Protein AF-A0A0C3GGV9-F1 (afdb_monomer)

Secondary structure (DSSP, 8-state):
----HHHHHHHHHHHHHHHHHHHHTT-HHHHHHHHHHHTT--SHHHHHHHHHTS-TTHHHHHHHHHHHHHTS-HHHHHHHHHHH-

Foldseek 3Di:
DDPDPPVVVVVLVVVLVVLLCVLCVPPPVLSVVLCVQCVPPPDPVSNVVSNVPRPSCVVVVVVVVLVVLVPDPPVSSVVVVVVVD

Mean predicted aligned error: 10.03 Å

Solvent-accessible surface area (backbone atoms only — not comparable to full-atom values): 5043 Å² total; per-residue (Å²): 135,86,84,62,80,67,63,59,52,55,54,51,52,51,51,53,52,52,52,38,50,64,64,25,72,84,38,66,70,50,34,50,55,51,52,61,65,36,67,81,48,89,46,72,66,50,35,57,56,45,60,72,70,48,80,76,54,54,64,63,54,49,52,56,47,50,54,57,39,69,72,38,59,70,73,57,26,56,51,50,52,69,74,76,109

Organism: Oidiodendron maius (strain Zn) (NCBI:txid913774)

pLDDT: mean 78.33, std 11.61, range [38.38, 93.94]

Structure (mmCIF, N/CA/C/O backbone):
data_AF-A0A0C3GGV9-F1
#
_entry.id   AF-A0A0C3GGV9-F1
#
loop_
_atom_site.group_PDB
_atom_site.id
_atom_site.type_symbol
_atom_site.label_atom_id
_atom_site.label_alt_id
_atom_site.label_comp_id
_atom_site.label_asym_id
_atom_site.label_entity_id
_atom_site.label_seq_id
_atom_site.pdbx_PDB_ins_code
_atom_site.Cartn_x
_atom_site.Cartn_y
_atom_site.Cartn_z
_atom_site.occupancy
_atom_site.B_iso_or_equiv
_atom_site.auth_seq_id
_atom_site.auth_comp_id
_atom_site.auth_asym_id
_atom_site.auth_atom_id
_atom_site.pdbx_PDB_model_num
ATOM 1 N N . MET A 1 1 ? 18.111 -8.433 -36.929 1.00 38.38 1 MET A N 1
ATOM 2 C CA . MET A 1 1 ? 16.760 -8.907 -36.571 1.00 38.38 1 MET A CA 1
ATOM 3 C C . MET A 1 1 ? 16.457 -8.354 -35.193 1.00 38.38 1 MET A C 1
ATOM 5 O O . MET A 1 1 ? 17.147 -8.727 -34.258 1.00 38.38 1 MET A O 1
ATOM 9 N N . LEU A 1 2 ? 15.551 -7.380 -35.098 1.00 44.84 2 LEU A N 1
ATOM 10 C CA . LEU A 1 2 ? 15.125 -6.782 -33.830 1.00 44.84 2 LEU A CA 1
ATOM 11 C C . LEU A 1 2 ? 14.005 -7.662 -33.270 1.00 44.84 2 LEU A C 1
ATOM 13 O O . LEU A 1 2 ? 12.886 -7.623 -33.773 1.00 44.84 2 LEU A O 1
ATOM 17 N N . SER A 1 3 ? 14.325 -8.513 -32.301 1.00 49.44 3 SER A N 1
ATOM 18 C CA . SER A 1 3 ? 13.330 -9.288 -31.563 1.00 49.44 3 SER A CA 1
ATOM 19 C C . SER A 1 3 ? 12.610 -8.372 -30.565 1.00 49.44 3 SER A C 1
ATOM 21 O O . SER A 1 3 ? 13.167 -8.006 -29.539 1.00 49.44 3 SER A O 1
ATOM 23 N N . GLU A 1 4 ? 11.410 -7.958 -30.971 1.00 45.28 4 GLU A N 1
ATOM 24 C CA . GLU A 1 4 ? 10.219 -7.540 -30.210 1.00 45.28 4 GLU A CA 1
ATOM 25 C C . GLU A 1 4 ? 10.379 -6.880 -28.817 1.00 45.28 4 GLU A C 1
ATOM 27 O O . GLU A 1 4 ? 10.384 -7.582 -27.810 1.00 45.28 4 GLU A O 1
ATOM 32 N N . PRO A 1 5 ? 10.276 -5.538 -28.705 1.00 52.34 5 PRO A N 1
ATOM 33 C CA . PRO A 1 5 ? 10.085 -4.854 -27.414 1.00 52.34 5 PRO A CA 1
ATOM 34 C C . PRO A 1 5 ? 8.685 -5.066 -26.793 1.00 52.34 5 PRO A C 1
ATOM 36 O O . PRO A 1 5 ? 8.406 -4.607 -25.689 1.00 52.34 5 PRO A O 1
ATOM 39 N N . VAL A 1 6 ? 7.771 -5.738 -27.500 1.00 52.09 6 VAL A N 1
ATOM 40 C CA . VAL A 1 6 ? 6.358 -5.867 -27.102 1.00 52.09 6 VAL A CA 1
ATOM 41 C C . VAL A 1 6 ? 6.127 -7.026 -26.124 1.00 52.09 6 VAL A C 1
ATOM 43 O O . VAL A 1 6 ? 5.229 -6.944 -25.287 1.00 52.09 6 VAL A O 1
ATOM 46 N N . GLN A 1 7 ? 6.922 -8.101 -26.199 1.00 54.97 7 GLN A N 1
ATOM 47 C CA . GLN A 1 7 ? 6.775 -9.248 -25.292 1.00 54.97 7 GLN A CA 1
ATOM 48 C C . GLN A 1 7 ? 7.343 -8.978 -23.894 1.00 54.97 7 GLN A C 1
ATOM 50 O O . GLN A 1 7 ? 6.722 -9.389 -22.914 1.00 54.97 7 GLN A O 1
ATOM 55 N N . ASP A 1 8 ? 8.467 -8.262 -23.793 1.00 60.41 8 ASP A N 1
ATOM 56 C CA . ASP A 1 8 ? 9.075 -7.919 -22.499 1.00 60.41 8 ASP A CA 1
ATOM 57 C C . ASP A 1 8 ? 8.188 -6.978 -21.679 1.00 60.41 8 ASP A C 1
ATOM 59 O O . ASP A 1 8 ? 8.025 -7.178 -20.477 1.00 60.41 8 ASP A O 1
ATOM 63 N N . ASN A 1 9 ? 7.506 -6.032 -22.332 1.00 66.81 9 ASN A N 1
ATOM 64 C CA . ASN A 1 9 ? 6.615 -5.099 -21.642 1.00 66.81 9 ASN A CA 1
ATOM 65 C C . ASN A 1 9 ? 5.429 -5.815 -20.964 1.00 66.81 9 ASN A C 1
ATOM 67 O O . ASN A 1 9 ? 5.103 -5.540 -19.814 1.00 66.81 9 ASN A O 1
ATOM 71 N N . LYS A 1 10 ? 4.837 -6.823 -21.624 1.00 79.25 10 LYS A N 1
ATOM 72 C CA . LYS A 1 10 ? 3.740 -7.612 -21.031 1.00 79.25 10 LYS A CA 1
ATOM 73 C C . LYS A 1 10 ? 4.180 -8.451 -19.835 1.00 79.25 10 LYS A C 1
ATOM 75 O O . LYS A 1 10 ? 3.401 -8.648 -18.909 1.00 79.25 10 LYS A O 1
ATOM 80 N N . ARG A 1 11 ? 5.402 -8.991 -19.860 1.00 82.44 11 ARG A N 1
ATOM 81 C CA . ARG A 1 11 ? 5.935 -9.767 -18.729 1.00 82.44 11 ARG A CA 1
ATOM 82 C C . ARG A 1 11 ? 6.158 -8.876 -17.514 1.00 82.44 11 ARG A C 1
ATOM 84 O O . ARG A 1 11 ? 5.797 -9.277 -16.412 1.00 82.44 11 ARG A O 1
ATOM 91 N N . LEU A 1 12 ? 6.691 -7.676 -17.737 1.00 79.88 12 LEU A N 1
ATOM 92 C CA . LEU A 1 12 ? 6.891 -6.682 -16.690 1.00 79.88 12 LEU A CA 1
ATOM 93 C C . LEU A 1 12 ? 5.556 -6.198 -16.108 1.00 79.88 12 LEU A C 1
ATOM 95 O O . LEU A 1 12 ? 5.407 -6.149 -14.893 1.00 79.88 12 LEU A O 1
ATOM 99 N N . GLU A 1 13 ? 4.564 -5.919 -16.956 1.00 83.19 13 GLU A N 1
ATOM 100 C CA . GLU A 1 13 ? 3.211 -5.543 -16.526 1.00 83.19 13 GLU A CA 1
ATOM 101 C C . GLU A 1 13 ? 2.590 -6.603 -15.603 1.00 83.19 13 GLU A C 1
ATOM 103 O O . GLU A 1 13 ? 2.128 -6.277 -14.510 1.00 83.19 13 GLU A O 1
ATOM 108 N N . ILE A 1 14 ? 2.641 -7.880 -16.003 1.00 84.94 14 ILE A N 1
ATOM 109 C CA . ILE A 1 14 ? 2.132 -8.995 -15.192 1.00 84.94 14 ILE A CA 1
ATOM 110 C C . ILE A 1 14 ? 2.883 -9.083 -13.860 1.00 84.94 14 ILE A C 1
ATOM 112 O O . ILE A 1 14 ? 2.248 -9.184 -12.816 1.00 84.94 14 ILE A O 1
ATOM 116 N N . ALA A 1 15 ? 4.216 -8.989 -13.875 1.00 84.69 15 ALA A N 1
ATOM 117 C CA . ALA A 1 15 ? 5.024 -9.055 -12.660 1.00 84.69 15 ALA A CA 1
ATOM 118 C C . ALA A 1 15 ? 4.710 -7.910 -11.680 1.00 84.69 15 ALA A C 1
ATOM 120 O O . ALA A 1 15 ? 4.585 -8.150 -10.480 1.00 84.69 15 ALA A O 1
ATOM 121 N N . ILE A 1 16 ? 4.532 -6.681 -12.183 1.00 82.44 16 ILE A N 1
ATOM 122 C CA . ILE A 1 16 ? 4.147 -5.518 -11.371 1.00 82.44 16 ILE A CA 1
ATOM 123 C C . ILE A 1 16 ? 2.779 -5.750 -10.729 1.00 82.44 16 ILE A C 1
ATOM 125 O O . ILE A 1 16 ? 2.629 -5.541 -9.524 1.00 82.44 16 ILE A O 1
ATOM 129 N N . VAL A 1 17 ? 1.785 -6.188 -11.507 1.00 82.31 17 VAL A N 1
ATOM 130 C CA . VAL A 1 17 ? 0.424 -6.434 -11.010 1.00 82.31 17 VAL A CA 1
ATOM 131 C C . VAL A 1 17 ? 0.411 -7.565 -9.980 1.00 82.31 17 VAL A C 1
ATOM 133 O O . VAL A 1 17 ? -0.142 -7.384 -8.894 1.00 82.31 17 VAL A O 1
ATOM 136 N N . ASP A 1 18 ? 1.058 -8.692 -10.274 1.00 84.06 18 ASP A N 1
ATOM 137 C CA . ASP A 1 18 ? 1.115 -9.852 -9.380 1.00 84.06 18 ASP A CA 1
ATOM 138 C C . ASP A 1 18 ? 1.806 -9.508 -8.055 1.00 84.06 18 ASP A C 1
ATOM 140 O O . ASP A 1 18 ? 1.287 -9.822 -6.981 1.00 84.06 18 ASP A O 1
ATOM 144 N N . GLU A 1 19 ? 2.951 -8.821 -8.104 1.00 81.81 19 GLU A N 1
ATOM 145 C CA . GLU A 1 19 ? 3.695 -8.441 -6.901 1.00 81.81 19 GLU A CA 1
ATOM 146 C C . GLU A 1 19 ? 2.951 -7.362 -6.097 1.00 81.81 19 GLU A C 1
ATOM 148 O O . GLU A 1 19 ? 2.935 -7.416 -4.866 1.00 81.81 19 GLU A O 1
ATOM 153 N N . THR A 1 20 ? 2.257 -6.435 -6.769 1.00 79.12 20 THR A N 1
ATOM 154 C CA . THR A 1 20 ? 1.362 -5.458 -6.126 1.00 79.12 20 THR A CA 1
ATOM 155 C C . THR A 1 20 ? 0.229 -6.168 -5.387 1.00 79.12 20 THR A C 1
ATOM 157 O O . THR A 1 20 ? 0.042 -5.950 -4.194 1.00 79.12 20 THR A O 1
ATOM 160 N N . ILE A 1 21 ? -0.492 -7.086 -6.039 1.00 79.69 21 ILE A N 1
ATOM 161 C CA . ILE A 1 21 ? -1.596 -7.837 -5.416 1.00 79.69 21 ILE A CA 1
ATOM 162 C C . ILE A 1 21 ? -1.091 -8.681 -4.239 1.00 79.69 21 ILE A C 1
ATOM 164 O O . ILE A 1 21 ? -1.689 -8.667 -3.158 1.00 79.69 21 ILE A O 1
ATOM 168 N N . LYS A 1 22 ? 0.030 -9.386 -4.425 1.00 80.88 22 LYS A N 1
ATOM 169 C CA . LYS A 1 22 ? 0.667 -10.209 -3.389 1.00 80.88 22 LYS A CA 1
ATOM 170 C C . LYS A 1 22 ? 1.050 -9.381 -2.164 1.00 80.88 22 LYS A C 1
ATOM 172 O O . LYS A 1 22 ? 0.756 -9.787 -1.039 1.00 80.88 22 LYS A O 1
ATOM 177 N N . ASN A 1 23 ? 1.661 -8.216 -2.368 1.00 74.56 23 ASN A N 1
ATOM 178 C CA . ASN A 1 23 ? 2.061 -7.334 -1.274 1.00 74.56 23 ASN A CA 1
ATOM 179 C C . ASN A 1 23 ? 0.873 -6.595 -0.648 1.00 74.56 23 ASN A C 1
ATOM 181 O O . ASN A 1 23 ? 0.906 -6.296 0.546 1.00 74.56 23 ASN A O 1
ATOM 185 N N . ALA A 1 24 ? -0.192 -6.356 -1.414 1.00 73.94 24 ALA A N 1
ATOM 186 C CA . ALA A 1 24 ? -1.397 -5.695 -0.940 1.00 73.94 24 ALA A CA 1
ATOM 187 C C . ALA A 1 24 ? -2.238 -6.552 0.020 1.00 73.94 24 ALA A C 1
ATOM 189 O O . ALA A 1 24 ? -3.065 -5.990 0.735 1.00 73.94 24 ALA A O 1
ATOM 190 N N . LYS A 1 25 ? -2.056 -7.885 0.062 1.00 76.44 25 LYS A N 1
ATOM 191 C CA . LYS A 1 25 ? -2.875 -8.811 0.878 1.00 76.44 25 LYS A CA 1
ATOM 192 C C . LYS A 1 25 ? -4.382 -8.506 0.765 1.00 76.44 25 LYS A C 1
ATOM 194 O O . LYS A 1 25 ? -5.069 -8.397 1.775 1.00 76.44 25 LYS A O 1
ATOM 199 N N . GLU A 1 26 ? -4.867 -8.304 -0.463 1.00 69.19 26 GLU A N 1
ATOM 200 C CA . GLU A 1 26 ? -6.268 -7.958 -0.791 1.00 69.19 26 GLU A CA 1
ATOM 201 C C . GLU A 1 26 ? -6.730 -6.536 -0.385 1.00 69.19 26 GLU A C 1
ATOM 203 O O . GLU A 1 26 ? -7.888 -6.173 -0.593 1.00 69.19 26 GLU A O 1
ATOM 208 N N . MET A 1 27 ? -5.844 -5.675 0.129 1.00 71.25 27 MET A N 1
ATOM 209 C CA . MET A 1 27 ? -6.174 -4.284 0.461 1.00 71.25 27 MET A CA 1
ATOM 210 C C . MET A 1 27 ? -6.043 -3.358 -0.758 1.00 71.25 27 MET A C 1
ATOM 212 O O . MET A 1 27 ? -4.940 -2.958 -1.133 1.00 71.25 27 MET A O 1
ATOM 216 N N . LEU A 1 28 ? -7.178 -2.927 -1.318 1.00 71.88 28 LEU A N 1
ATOM 217 C CA . LEU A 1 28 ? -7.239 -1.996 -2.461 1.00 71.88 28 LEU A CA 1
ATOM 218 C C . LEU A 1 28 ? -6.424 -0.706 -2.249 1.00 71.88 28 LEU A C 1
ATOM 220 O O . LEU A 1 28 ? -5.727 -0.271 -3.159 1.00 71.88 28 LEU A O 1
ATOM 224 N N . LEU A 1 29 ? -6.449 -0.131 -1.0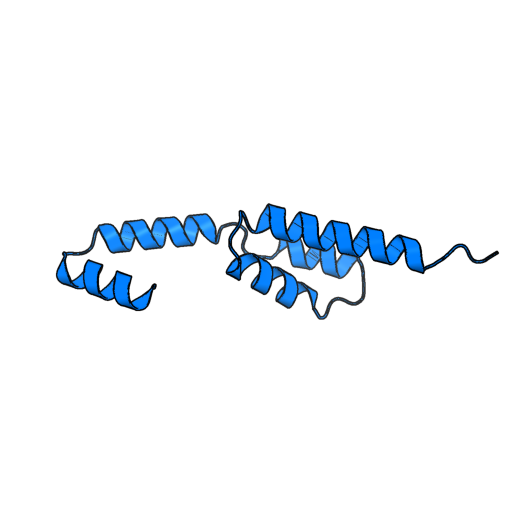40 1.00 73.94 29 LEU A N 1
ATOM 225 C CA . LEU A 1 29 ? -5.693 1.087 -0.716 1.00 73.94 29 LEU A CA 1
ATOM 226 C C . LEU A 1 29 ? -4.173 0.888 -0.824 1.00 73.94 29 LEU A C 1
ATOM 228 O O . LEU A 1 29 ? -3.468 1.785 -1.279 1.00 73.94 29 LEU A O 1
ATOM 232 N N . LEU A 1 30 ? -3.660 -0.275 -0.413 1.00 76.88 30 LEU A N 1
ATOM 233 C CA . LEU A 1 30 ? -2.226 -0.560 -0.467 1.00 76.88 30 LEU A CA 1
ATOM 234 C C . LEU A 1 30 ? -1.759 -0.731 -1.917 1.00 76.88 30 LEU A C 1
ATOM 236 O O . LEU A 1 30 ? -0.719 -0.191 -2.280 1.00 76.88 30 LEU A O 1
ATOM 240 N N . ALA A 1 31 ? -2.569 -1.383 -2.753 1.00 77.88 31 ALA A N 1
ATOM 241 C CA . ALA A 1 31 ? -2.301 -1.491 -4.184 1.00 77.88 31 ALA A CA 1
ATOM 242 C C . ALA A 1 31 ? -2.272 -0.114 -4.871 1.00 77.88 31 ALA A C 1
ATOM 244 O O . ALA A 1 31 ? -1.371 0.156 -5.660 1.00 77.88 31 ALA A O 1
ATOM 245 N N . THR A 1 32 ? -3.201 0.791 -4.536 1.00 81.56 32 THR A N 1
ATOM 246 C CA . THR A 1 32 ? -3.176 2.173 -5.051 1.00 81.56 32 THR A CA 1
ATOM 247 C C . THR A 1 32 ? -1.893 2.899 -4.650 1.00 81.56 32 THR A C 1
ATOM 249 O O . THR A 1 32 ? -1.217 3.446 -5.513 1.00 81.56 32 THR A O 1
ATOM 252 N N . LEU A 1 33 ? -1.497 2.832 -3.374 1.00 80.62 33 LEU A N 1
ATOM 253 C CA . LEU A 1 33 ? -0.253 3.451 -2.898 1.00 80.62 33 LEU A CA 1
ATOM 254 C C . LEU A 1 33 ? 0.996 2.880 -3.590 1.00 80.62 33 LEU A C 1
ATOM 256 O O . LEU A 1 33 ? 1.949 3.612 -3.842 1.00 80.62 33 LEU A O 1
ATOM 260 N N . GLN A 1 34 ? 1.000 1.581 -3.897 1.00 81.62 34 GLN A N 1
ATOM 261 C CA . GLN A 1 34 ? 2.085 0.917 -4.624 1.00 81.62 34 GLN A CA 1
ATOM 262 C C . GLN A 1 34 ? 2.186 1.394 -6.069 1.00 81.62 34 GLN A C 1
ATOM 264 O O . GLN A 1 34 ? 3.282 1.713 -6.526 1.00 81.62 34 GLN A O 1
ATOM 269 N N . LEU A 1 35 ? 1.050 1.473 -6.765 1.00 84.38 35 LEU A N 1
ATOM 270 C CA . LEU A 1 35 ? 0.982 1.959 -8.141 1.00 84.38 35 LEU A CA 1
ATOM 271 C C . LEU A 1 35 ? 1.381 3.435 -8.230 1.00 84.38 35 LEU A C 1
ATOM 273 O O . LEU A 1 35 ? 2.188 3.793 -9.085 1.00 84.38 35 LEU A O 1
ATOM 277 N N . ASP A 1 36 ? 0.898 4.268 -7.307 1.00 86.19 36 ASP A N 1
ATOM 278 C CA . ASP A 1 36 ? 1.273 5.683 -7.230 1.00 86.19 36 ASP A CA 1
ATOM 279 C C . ASP A 1 36 ? 2.778 5.853 -6.978 1.00 86.19 36 ASP A C 1
ATOM 281 O O . ASP A 1 36 ? 3.422 6.700 -7.597 1.00 86.19 36 ASP A O 1
ATOM 285 N N . ALA A 1 37 ? 3.374 5.021 -6.114 1.00 83.56 37 ALA A N 1
ATOM 286 C CA . ALA A 1 37 ? 4.804 5.087 -5.825 1.00 83.56 37 ALA A CA 1
ATOM 287 C C . ALA A 1 37 ? 5.658 4.855 -7.085 1.00 83.56 37 ALA A C 1
ATOM 289 O O . ALA A 1 37 ? 6.653 5.558 -7.296 1.00 83.56 37 ALA A O 1
ATOM 290 N N . ILE A 1 38 ? 5.269 3.906 -7.941 1.00 87.62 38 ILE A N 1
ATOM 291 C CA . ILE A 1 38 ? 6.020 3.546 -9.153 1.00 87.62 38 ILE A CA 1
ATOM 292 C C . ILE A 1 38 ? 5.601 4.326 -10.406 1.00 87.62 38 ILE A C 1
ATOM 294 O O . ILE A 1 38 ? 6.249 4.179 -11.438 1.00 87.62 38 ILE A O 1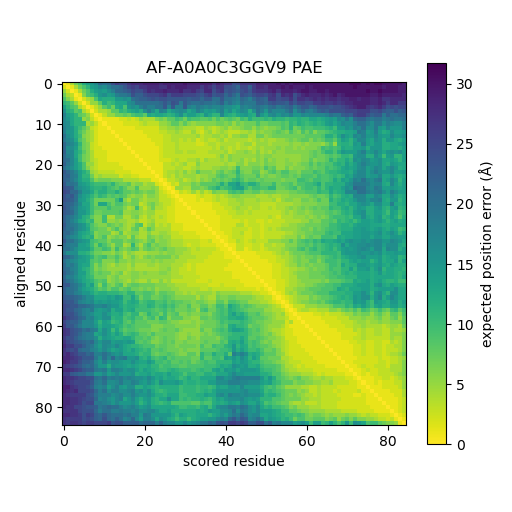
ATOM 298 N N . ALA A 1 39 ? 4.567 5.170 -10.335 1.00 87.38 39 ALA A N 1
ATOM 299 C CA . ALA A 1 39 ? 4.000 5.863 -11.496 1.00 87.38 39 ALA A CA 1
ATOM 300 C C . ALA A 1 39 ? 5.008 6.758 -12.246 1.00 87.38 39 ALA A C 1
ATOM 302 O O . ALA A 1 39 ? 4.892 6.953 -13.453 1.00 87.38 39 ALA A O 1
ATOM 303 N N . GLU A 1 40 ? 6.008 7.287 -11.539 1.00 86.06 40 GLU A N 1
ATOM 304 C CA . GLU A 1 40 ? 7.066 8.136 -12.109 1.00 86.06 40 GLU A CA 1
ATOM 305 C C . GLU A 1 40 ? 8.343 7.363 -12.489 1.00 86.06 40 GLU A C 1
ATOM 307 O O . GLU A 1 40 ? 9.320 7.964 -12.936 1.00 86.06 40 GLU A O 1
ATOM 312 N N . SER A 1 41 ? 8.382 6.046 -12.272 1.00 89.75 41 SER A N 1
ATOM 313 C CA . SER A 1 41 ? 9.561 5.234 -12.582 1.00 89.75 41 SER A CA 1
ATOM 314 C C . SER A 1 41 ? 9.739 5.093 -14.097 1.00 89.75 41 SER A C 1
ATOM 316 O O . SER A 1 41 ? 8.802 4.780 -14.827 1.00 89.75 41 SER A O 1
ATOM 318 N N . CYS A 1 42 ? 10.961 5.313 -14.574 1.00 87.31 42 CYS A N 1
ATOM 319 C CA . CYS A 1 42 ? 11.334 5.256 -15.988 1.00 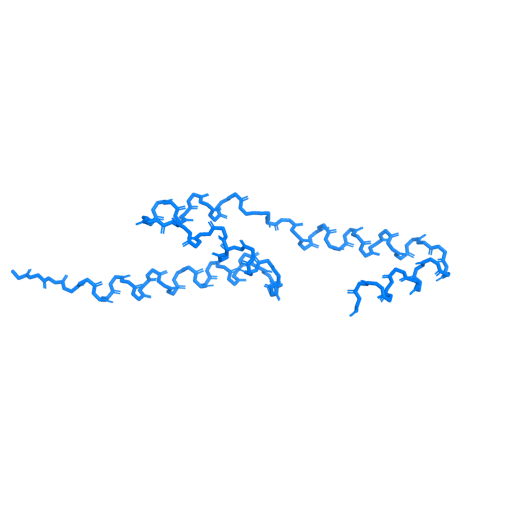87.31 42 CYS A CA 1
ATOM 320 C C . CYS A 1 42 ? 12.126 3.987 -16.341 1.00 87.31 42 CYS A C 1
ATOM 322 O O . CYS A 1 42 ? 12.360 3.714 -17.519 1.00 87.31 42 CYS A O 1
ATOM 324 N N . THR A 1 43 ? 12.552 3.214 -15.339 1.00 86.81 43 THR A N 1
ATOM 325 C CA . THR A 1 43 ? 13.319 1.974 -15.509 1.00 86.81 43 THR A CA 1
ATOM 326 C C . THR A 1 43 ? 12.804 0.857 -14.602 1.00 86.81 43 THR A C 1
ATOM 328 O O . THR A 1 43 ? 12.213 1.109 -13.553 1.00 86.81 43 THR A O 1
ATOM 331 N N . GLU A 1 44 ? 13.067 -0.392 -14.985 1.00 83.75 44 GLU A N 1
ATOM 332 C CA . GLU A 1 44 ? 12.718 -1.583 -14.196 1.00 83.75 44 GLU A CA 1
ATOM 333 C C . GLU A 1 44 ? 13.356 -1.555 -12.799 1.00 83.75 44 GLU A C 1
ATOM 335 O O . GLU A 1 44 ? 12.681 -1.783 -11.800 1.00 83.75 44 GLU A O 1
ATOM 340 N N . TRP A 1 45 ? 14.627 -1.158 -12.710 1.00 87.44 45 TRP A N 1
ATOM 341 C CA . TRP A 1 45 ? 15.326 -1.017 -11.432 1.00 87.44 45 TRP A CA 1
ATOM 342 C C . TRP A 1 45 ? 14.654 0.008 -10.500 1.00 87.44 45 TRP A C 1
ATOM 344 O O . TRP A 1 45 ? 14.514 -0.243 -9.304 1.00 87.44 45 TRP A O 1
ATOM 354 N N . GLU A 1 46 ? 14.184 1.143 -11.030 1.00 85.19 46 GLU A N 1
ATOM 355 C CA . GLU A 1 46 ? 13.453 2.141 -10.233 1.00 85.19 46 GLU A CA 1
ATOM 356 C C . GLU A 1 46 ? 12.109 1.607 -9.730 1.00 85.19 46 GLU A C 1
ATOM 358 O O . GLU A 1 46 ? 11.695 1.937 -8.619 1.00 85.19 46 GLU A O 1
ATOM 363 N N . VAL A 1 47 ? 11.415 0.788 -10.526 1.00 85.38 47 VAL A N 1
ATOM 364 C CA . VAL A 1 47 ? 10.187 0.108 -10.090 1.00 85.38 47 VAL A CA 1
ATOM 365 C C . VAL A 1 47 ? 10.497 -0.832 -8.924 1.00 85.38 47 VAL A C 1
ATOM 367 O O . VAL A 1 47 ? 9.857 -0.733 -7.876 1.00 85.38 47 VAL A O 1
ATOM 370 N N . GLU A 1 48 ? 11.506 -1.693 -9.066 1.00 83.44 48 GLU A N 1
ATOM 371 C CA . GLU A 1 48 ? 11.900 -2.651 -8.0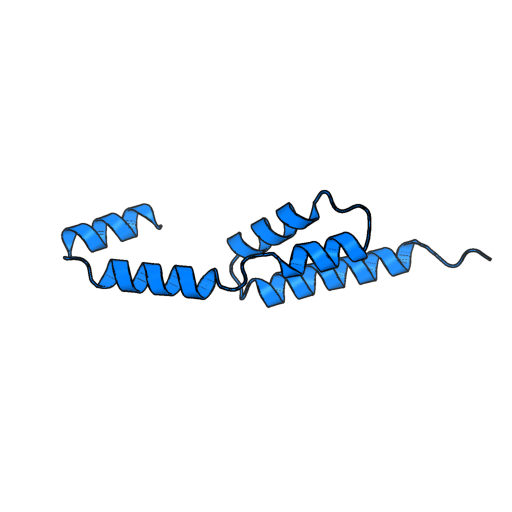28 1.00 83.44 48 GLU A CA 1
ATOM 372 C C . GLU A 1 48 ? 12.315 -1.970 -6.718 1.00 83.44 48 GLU A C 1
ATOM 374 O O . GLU A 1 48 ? 11.877 -2.378 -5.640 1.00 83.44 48 GLU A O 1
ATOM 379 N N . GLU A 1 49 ? 13.144 -0.927 -6.786 1.00 85.31 49 GLU A N 1
ATOM 380 C CA . GLU A 1 49 ? 13.587 -0.194 -5.598 1.00 85.31 49 GLU A CA 1
ATOM 381 C C . GLU A 1 49 ? 12.423 0.506 -4.896 1.00 85.31 49 GLU A C 1
ATOM 383 O O . GLU A 1 49 ? 12.286 0.414 -3.675 1.00 85.31 49 GLU A O 1
ATOM 388 N N . LYS A 1 50 ? 11.530 1.159 -5.646 1.00 83.81 50 LYS A N 1
ATOM 389 C CA . LYS A 1 50 ? 10.382 1.838 -5.040 1.00 83.81 50 LYS A CA 1
ATOM 390 C C . LYS A 1 50 ? 9.402 0.861 -4.394 1.00 83.81 50 LYS A C 1
ATOM 392 O O . LYS A 1 50 ? 8.925 1.149 -3.296 1.00 83.81 50 LYS A O 1
ATOM 397 N N . LEU A 1 51 ? 9.158 -0.306 -4.996 1.00 78.75 51 LEU A N 1
ATOM 398 C CA . LEU A 1 51 ? 8.299 -1.342 -4.407 1.00 78.75 51 LEU A CA 1
ATOM 399 C C . LEU A 1 51 ? 8.820 -1.848 -3.051 1.00 78.75 51 LEU A C 1
ATOM 401 O O . LEU A 1 51 ? 8.012 -2.140 -2.169 1.00 78.75 51 LEU A O 1
ATOM 405 N N . LYS A 1 52 ? 10.144 -1.884 -2.827 1.00 78.38 52 LYS A N 1
ATOM 406 C CA . LYS A 1 52 ? 10.743 -2.274 -1.530 1.00 78.38 52 LYS A CA 1
ATOM 407 C C . LYS A 1 52 ? 10.460 -1.282 -0.403 1.00 78.38 52 LYS A C 1
ATOM 409 O O . LYS A 1 52 ? 10.483 -1.663 0.766 1.00 78.38 52 LYS A O 1
ATOM 414 N N . HIS A 1 53 ? 10.234 -0.015 -0.738 1.00 75.00 53 HIS A N 1
ATOM 415 C CA . HIS A 1 53 ? 10.032 1.059 0.236 1.00 75.00 53 HIS A CA 1
ATOM 416 C C . HIS A 1 53 ? 8.560 1.344 0.539 1.00 75.00 53 HIS A C 1
ATOM 418 O O . HIS A 1 53 ? 8.260 2.167 1.407 1.00 75.00 53 HIS A O 1
ATOM 424 N N . VAL A 1 54 ? 7.636 0.648 -0.126 1.00 73.25 54 VAL A N 1
ATOM 425 C CA . VAL A 1 54 ? 6.214 0.742 0.194 1.00 73.25 54 VAL A CA 1
ATOM 426 C C . VAL A 1 54 ? 5.956 0.114 1.573 1.00 73.25 54 VAL A C 1
ATOM 428 O O . VAL A 1 54 ? 6.447 -0.983 1.854 1.00 73.25 54 VAL A O 1
ATOM 431 N N . PRO A 1 55 ? 5.152 0.760 2.439 1.00 69.12 55 PRO A N 1
ATOM 432 C CA . PRO A 1 55 ? 4.745 0.195 3.721 1.00 69.12 55 PRO A CA 1
ATOM 433 C C . PRO A 1 55 ? 4.068 -1.179 3.571 1.00 69.12 55 PRO A C 1
ATOM 435 O O . PRO A 1 55 ? 2.905 -1.282 3.193 1.00 69.12 55 PRO A O 1
ATOM 438 N N . SER A 1 56 ? 4.773 -2.252 3.929 1.00 70.50 56 SER A N 1
ATOM 439 C CA . SER A 1 56 ? 4.250 -3.629 3.904 1.00 70.50 56 SER A CA 1
ATOM 440 C C . SER A 1 56 ? 3.403 -3.988 5.133 1.00 70.50 56 SER A C 1
ATOM 442 O O . SER A 1 56 ? 2.703 -5.000 5.154 1.00 70.50 56 SER A O 1
ATOM 444 N N . ASN A 1 57 ? 3.438 -3.145 6.165 1.00 72.56 57 ASN A N 1
ATOM 445 C CA . ASN A 1 57 ? 2.772 -3.359 7.449 1.00 72.56 57 ASN A CA 1
ATOM 446 C C . ASN A 1 57 ? 1.433 -2.610 7.567 1.00 72.56 57 ASN A C 1
ATOM 448 O O . ASN A 1 57 ? 0.937 -2.406 8.680 1.00 72.56 57 ASN A O 1
ATOM 452 N N . LEU A 1 58 ? 0.845 -2.171 6.446 1.00 71.75 58 LEU A N 1
ATOM 453 C CA . LEU A 1 58 ? -0.415 -1.422 6.449 1.00 71.75 58 LEU A CA 1
ATOM 454 C C . LEU A 1 58 ? -1.542 -2.246 7.088 1.00 71.75 58 LEU A C 1
ATOM 456 O O . LEU A 1 58 ? -2.272 -1.729 7.928 1.00 71.75 58 LEU A O 1
ATOM 460 N N . TYR A 1 59 ? -1.608 -3.545 6.779 1.00 72.94 59 TYR A N 1
ATOM 461 C CA . TYR A 1 59 ? -2.559 -4.480 7.385 1.00 72.94 59 TYR A CA 1
ATOM 462 C C . TYR A 1 59 ? -2.394 -4.577 8.907 1.00 72.94 59 TYR A C 1
ATOM 464 O O . TYR A 1 59 ? -3.356 -4.437 9.653 1.00 72.94 59 TYR A O 1
ATOM 472 N N . GLU A 1 60 ? -1.167 -4.763 9.395 1.00 80.69 60 GLU A N 1
ATOM 473 C CA . GLU A 1 60 ? -0.876 -4.854 10.834 1.00 80.69 60 GLU A CA 1
ATOM 474 C C . GLU A 1 60 ? -1.136 -3.528 11.554 1.00 80.69 60 GLU A C 1
ATOM 476 O O . GLU A 1 60 ? -1.519 -3.499 12.723 1.0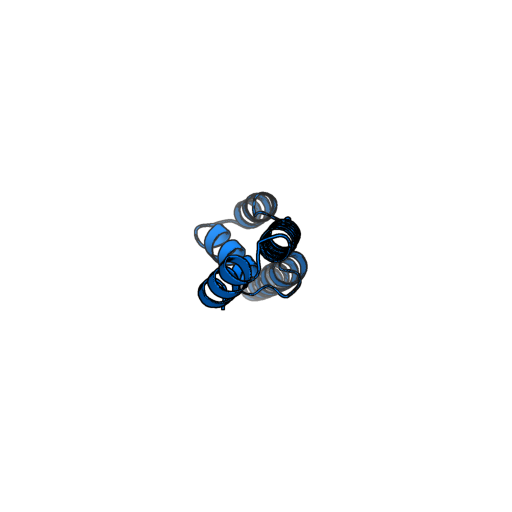0 80.69 60 GLU A O 1
ATOM 481 N N . SER A 1 61 ? -0.908 -2.412 10.867 1.00 79.81 61 SER A N 1
ATOM 482 C CA . SER A 1 61 ? -1.208 -1.075 11.374 1.00 79.81 61 SER A CA 1
ATOM 483 C C . SER A 1 61 ? -2.716 -0.825 11.412 1.00 79.81 61 SER A C 1
ATOM 485 O O . SER A 1 61 ? -3.210 -0.251 12.382 1.00 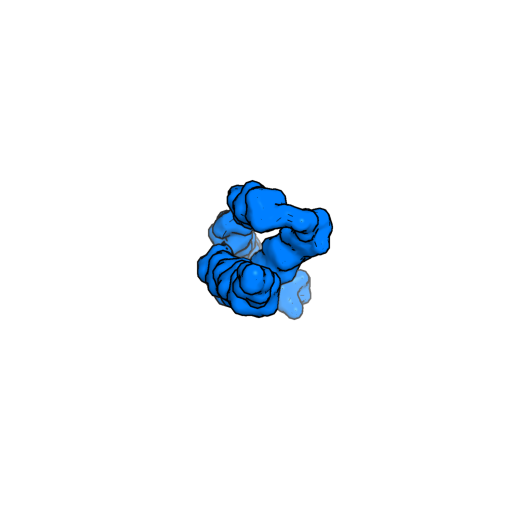79.81 61 SER A O 1
ATOM 487 N N . TYR A 1 62 ? -3.458 -1.310 10.416 1.00 79.31 62 TYR A N 1
ATOM 488 C CA . TYR A 1 62 ? -4.916 -1.276 10.374 1.00 79.31 62 TYR A CA 1
ATOM 489 C C . TYR A 1 62 ? -5.525 -2.156 11.471 1.00 79.31 62 TYR A C 1
ATOM 491 O O . TYR A 1 62 ? -6.296 -1.656 12.285 1.00 79.31 62 TYR A O 1
ATOM 499 N N . ALA A 1 63 ? -5.091 -3.413 11.594 1.00 82.38 63 ALA A N 1
ATOM 500 C CA . ALA A 1 63 ? -5.530 -4.336 12.641 1.00 82.38 63 ALA A CA 1
ATOM 501 C C . ALA A 1 63 ? -5.277 -3.772 14.050 1.00 82.38 63 ALA A C 1
ATOM 503 O O . ALA A 1 63 ? -6.196 -3.702 14.861 1.00 82.38 63 ALA A O 1
ATOM 504 N N . ARG A 1 64 ? -4.073 -3.244 14.319 1.00 85.88 64 ARG A N 1
ATOM 505 C CA . ARG A 1 64 ? -3.775 -2.557 15.592 1.00 85.88 64 ARG A CA 1
ATOM 506 C C . ARG A 1 64 ? -4.602 -1.292 15.803 1.00 85.88 64 ARG A C 1
ATOM 508 O O . ARG A 1 64 ? -4.783 -0.845 16.932 1.00 85.88 64 ARG A O 1
ATOM 515 N N . THR A 1 65 ? -5.048 -0.637 14.736 1.00 85.12 65 THR A N 1
ATOM 516 C CA . THR A 1 65 ? -5.955 0.513 14.843 1.00 85.12 65 THR A CA 1
ATOM 517 C C . THR A 1 65 ? -7.353 0.058 15.236 1.00 85.12 65 THR A C 1
ATOM 519 O O . THR A 1 65 ? -7.914 0.643 16.156 1.00 85.12 65 THR A O 1
ATOM 522 N N . LEU A 1 66 ? -7.865 -1.017 14.633 1.00 85.44 66 LEU A N 1
ATOM 523 C CA . LEU A 1 66 ? -9.140 -1.618 15.025 1.00 85.44 66 LEU A CA 1
ATOM 524 C C . LEU A 1 66 ? -9.119 -2.115 16.474 1.00 85.44 66 LEU A C 1
ATOM 526 O O . LEU A 1 66 ? -10.009 -1.757 17.236 1.00 85.44 66 LEU A O 1
ATOM 530 N N . GLU A 1 67 ? -8.065 -2.814 16.908 1.00 90.50 67 GLU A N 1
ATOM 531 C CA . GLU A 1 67 ? -7.923 -3.224 18.315 1.00 90.50 67 GLU A CA 1
ATOM 532 C C . GLU A 1 67 ? -7.981 -2.028 19.275 1.00 90.50 67 GLU A C 1
ATOM 534 O O . GLU A 1 67 ? -8.650 -2.077 20.307 1.00 90.50 67 GLU A O 1
ATOM 539 N N . ARG A 1 68 ? -7.311 -0.920 18.934 1.00 88.81 68 ARG A N 1
ATOM 540 C CA . ARG A 1 68 ? -7.346 0.308 19.743 1.00 88.81 68 ARG A CA 1
ATOM 541 C C . ARG A 1 68 ? -8.730 0.950 19.772 1.00 88.81 68 ARG A C 1
ATOM 543 O O . ARG A 1 68 ? -9.089 1.527 20.798 1.00 88.81 68 ARG A O 1
ATOM 550 N N . VAL A 1 69 ? -9.477 0.875 18.670 1.00 88.19 69 VAL A N 1
ATOM 551 C CA . 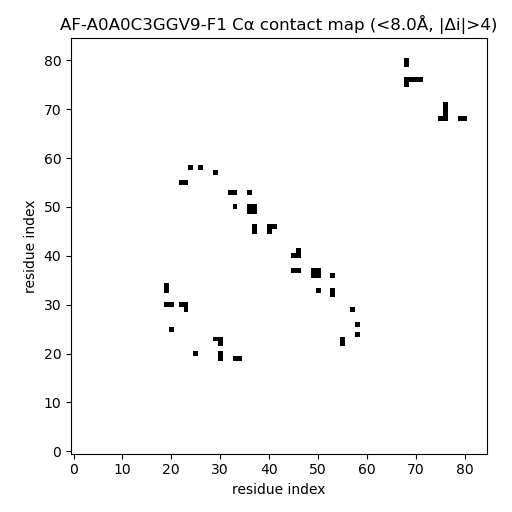VAL A 1 69 ? -10.874 1.327 18.583 1.00 88.19 69 VAL A CA 1
ATOM 552 C C . VAL A 1 69 ? -11.777 0.447 19.445 1.00 88.19 69 VAL A C 1
ATOM 554 O O . VAL A 1 69 ? -12.607 0.971 20.184 1.00 88.19 69 VAL A O 1
ATOM 557 N N . ASP A 1 70 ? -11.576 -0.869 19.422 1.00 89.19 70 ASP A N 1
ATOM 558 C CA . ASP A 1 70 ? -12.371 -1.823 20.197 1.00 89.19 70 ASP A CA 1
ATOM 559 C C . ASP A 1 70 ? -12.161 -1.718 2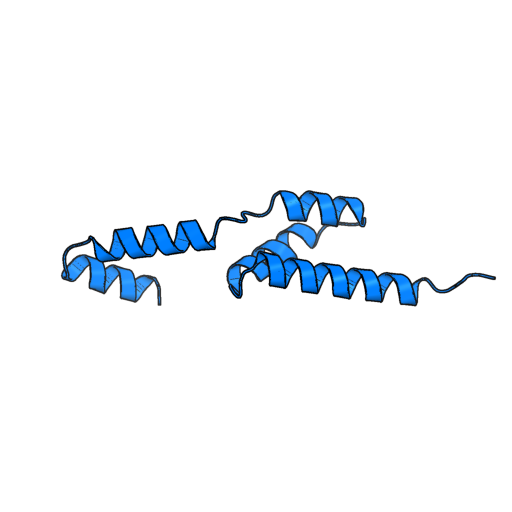1.706 1.00 89.19 70 ASP A C 1
ATOM 561 O O . ASP A 1 70 ? -13.071 -2.024 22.476 1.00 89.19 70 ASP A O 1
ATOM 565 N N . GLN A 1 71 ? -10.993 -1.233 22.127 1.00 93.31 71 GLN A N 1
ATOM 566 C CA . GLN A 1 71 ? -10.678 -0.936 23.524 1.00 93.31 71 GLN A CA 1
ATOM 567 C C . GLN A 1 71 ? -11.311 0.372 24.033 1.00 93.31 71 GLN A C 1
ATOM 569 O O . GLN A 1 71 ? -11.237 0.657 25.229 1.00 93.31 71 GLN A O 1
ATOM 574 N N . GLN A 1 72 ? -11.919 1.186 23.161 1.00 91.25 72 GLN A N 1
ATOM 575 C CA . GLN A 1 72 ? -12.582 2.423 23.577 1.00 91.25 72 GLN A CA 1
ATOM 576 C C . GLN A 1 72 ? -13.952 2.150 24.227 1.00 91.25 72 GLN A C 1
ATOM 578 O O . GLN A 1 72 ? -14.626 1.181 23.871 1.00 91.25 72 GLN A O 1
ATOM 583 N N . PRO A 1 73 ? -14.434 3.040 25.117 1.00 93.94 73 PRO A N 1
ATOM 584 C CA . PRO A 1 73 ? -15.810 2.995 25.606 1.00 93.94 73 PRO A CA 1
ATOM 585 C C . PRO A 1 73 ? -16.829 3.058 24.459 1.00 93.94 73 PRO A C 1
ATOM 587 O O . PRO A 1 73 ? -16.582 3.715 23.446 1.00 93.94 73 PRO A O 1
ATOM 590 N N . ASP A 1 74 ? -18.001 2.447 24.649 1.00 91.06 74 ASP A N 1
ATOM 591 C CA . ASP A 1 74 ? -19.003 2.212 23.593 1.00 91.06 74 ASP A CA 1
ATOM 592 C C . ASP A 1 74 ? -19.312 3.431 22.719 1.00 91.06 74 ASP A C 1
ATOM 594 O O . ASP A 1 74 ? -19.340 3.326 21.492 1.00 91.06 74 ASP A O 1
ATOM 598 N N . ASN A 1 75 ? -19.477 4.606 23.330 1.00 89.50 75 ASN A N 1
ATOM 599 C CA . ASN A 1 75 ? -19.778 5.840 22.604 1.00 89.50 75 ASN A CA 1
ATOM 600 C C . ASN A 1 75 ? -18.641 6.259 21.655 1.00 89.50 75 ASN A C 1
ATOM 602 O O . ASN A 1 75 ? -18.899 6.703 20.537 1.00 89.50 75 ASN A O 1
ATOM 606 N N . PHE A 1 76 ? -17.386 6.094 22.080 1.00 86.94 76 PHE A N 1
ATOM 607 C CA . PHE A 1 76 ? -16.205 6.443 21.288 1.00 86.94 76 PHE A CA 1
ATOM 608 C C . PHE A 1 76 ? -15.902 5.388 20.228 1.00 86.94 76 PHE A C 1
ATOM 610 O O . PHE A 1 76 ? -15.584 5.741 19.095 1.00 86.94 76 PHE A O 1
ATOM 617 N N . ARG A 1 77 ? -16.078 4.106 20.560 1.00 89.56 77 ARG A N 1
ATOM 618 C CA . ARG A 1 77 ? -15.964 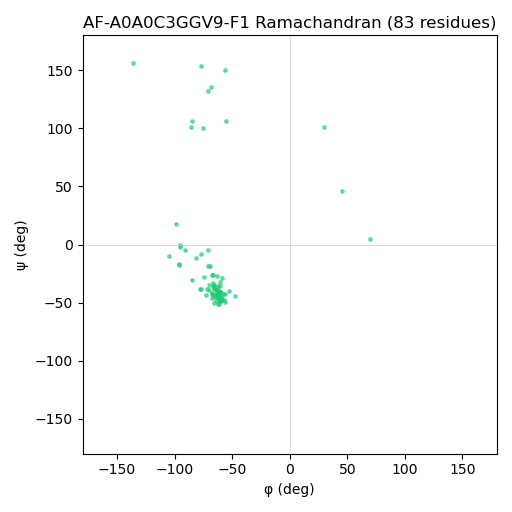2.998 19.608 1.00 89.56 77 ARG A CA 1
ATOM 619 C C . ARG A 1 77 ? -16.974 3.131 18.468 1.00 89.56 77 ARG A C 1
ATOM 621 O O . ARG A 1 77 ? -16.607 3.061 17.300 1.00 89.56 77 ARG A O 1
ATOM 628 N N . MET A 1 78 ? -18.239 3.397 18.796 1.00 86.75 78 MET A N 1
ATOM 629 C CA . MET A 1 78 ? -19.303 3.581 17.805 1.00 86.75 78 MET A CA 1
ATOM 630 C C . MET A 1 78 ? -19.058 4.808 16.914 1.00 86.75 78 MET A C 1
ATOM 632 O O . MET A 1 78 ? -19.318 4.754 15.713 1.00 86.75 78 MET A O 1
ATOM 636 N N . LEU A 1 79 ? -18.540 5.906 17.476 1.00 87.38 79 LEU A N 1
ATOM 637 C CA . LEU A 1 79 ? -18.154 7.084 16.697 1.00 87.38 79 LEU A CA 1
ATOM 638 C C . LEU A 1 79 ? -16.969 6.784 15.765 1.00 87.38 79 LEU A C 1
ATOM 640 O O . LEU A 1 79 ? -17.009 7.162 14.598 1.00 87.38 79 LEU A O 1
ATOM 644 N N . ALA A 1 80 ? -15.947 6.080 16.254 1.00 82.12 80 ALA A N 1
ATOM 645 C CA . ALA A 1 80 ? -14.778 5.702 15.466 1.00 82.12 80 ALA A CA 1
ATOM 646 C C . ALA A 1 80 ? -15.147 4.795 14.282 1.00 82.12 80 ALA A C 1
ATOM 648 O O . ALA A 1 80 ? -14.712 5.055 13.164 1.00 82.12 80 ALA A O 1
ATOM 649 N N . TYR A 1 81 ? -16.017 3.800 14.486 1.00 80.69 81 TYR A N 1
ATOM 650 C CA . TYR A 1 81 ? -16.497 2.950 13.392 1.00 80.69 81 TYR A CA 1
ATOM 651 C C . TYR A 1 81 ? -17.270 3.724 12.318 1.00 80.69 81 TYR A C 1
ATOM 653 O O . TYR A 1 81 ? -17.108 3.433 11.139 1.00 80.69 81 TYR A O 1
ATOM 661 N N . ARG A 1 82 ? -18.052 4.746 12.694 1.00 81.44 82 ARG A N 1
ATOM 662 C CA . ARG A 1 82 ? -18.756 5.621 11.733 1.00 81.44 82 ARG A CA 1
ATOM 663 C C . ARG A 1 82 ? -17.836 6.528 10.916 1.00 81.44 82 ARG A C 1
ATOM 665 O O . ARG A 1 82 ? -18.294 7.097 9.938 1.00 81.44 82 ARG A O 1
ATOM 672 N N . MET A 1 83 ? -16.600 6.744 11.362 1.00 74.25 83 MET A N 1
ATOM 673 C CA . MET A 1 83 ? -15.612 7.549 10.636 1.00 74.25 83 MET A CA 1
ATOM 674 C C . MET A 1 83 ? -14.676 6.691 9.776 1.00 74.25 83 MET A C 1
ATOM 676 O O . MET A 1 83 ? -13.997 7.230 8.908 1.00 74.25 83 MET A O 1
ATOM 680 N N . LEU A 1 84 ? -14.605 5.383 10.044 1.00 66.88 84 LEU A N 1
ATOM 681 C CA . LEU A 1 84 ? -13.752 4.425 9.333 1.00 66.88 84 LEU A CA 1
ATOM 682 C C . LEU A 1 84 ? -14.485 3.660 8.216 1.00 66.88 84 LEU A C 1
ATOM 684 O O . LEU A 1 84 ? -13.814 3.059 7.378 1.00 66.88 84 LEU A O 1
ATOM 688 N N . LEU A 1 85 ? -15.823 3.663 8.227 1.00 53.03 85 LEU A N 1
ATOM 689 C CA . LEU A 1 85 ? -16.722 3.105 7.206 1.00 53.03 85 LEU A CA 1
ATOM 690 C C . LEU A 1 85 ? -17.411 4.236 6.440 1.00 53.03 85 LEU A C 1
ATOM 692 O O . LEU A 1 85 ? -17.622 4.060 5.222 1.00 53.03 85 LEU A O 1
#

Radius of gyration: 18.65 Å; Cα contacts (8 Å, |Δi|>4): 33; chains: 1; bounding box: 36×18×62 Å

Nearest PDB structures (foldseek):
  2osz-assembly1_B  TM=2.888E-01  e=7.466E+00  Rattus norvegicus

Sequence (85 aa):
MLSEPVQDNKRLEIAIVDETIKNAKEMLLLATLQLDAIAESCTEWEVEEKLKHVPSNLYESYARTLERVDQQPDNFRMLAYRMLL